Protein AF-0000000077126430 (afdb_homodimer)

Secondary structure (DSSP, 8-state):
--TTT--SEE---S--HHHHHHHHHHHHHHHTTPPP-S-SSEE-HHHHHHHHHHHH-S--HHHHHHHHHHHHHHHHHHHT-/--TTT--SEE---S--HHHHHHHHHHHHHHHTTPPP-S-SSEE-HHHHHHHHHHHH-S--HHHHHHHHHHHHHHHHHHHT-

pLDDT: mean 92.13, std 10.5, range [40.06, 98.81]

Structure (mmCIF, N/CA/C/O backbone):
data_AF-0000000077126430-model_v1
#
loop_
_entity.id
_entity.type
_entity.pdbx_description
1 polymer 'Uncharacterized protein'
#
loop_
_atom_site.group_PDB
_atom_site.id
_atom_site.type_symbol
_atom_site.label_atom_id
_atom_site.label_alt_id
_atom_site.label_comp_id
_atom_site.label_asym_id
_atom_site.label_entity_id
_atom_site.label_seq_id
_atom_site.pdbx_PDB_ins_code
_atom_site.Cartn_x
_atom_site.Cartn_y
_atom_site.Cartn_z
_atom_site.occupancy
_atom_site.B_iso_or_equiv
_atom_site.auth_seq_id
_atom_site.auth_comp_id
_atom_site.auth_asym_id
_atom_site.auth_atom_id
_atom_site.pdbx_PDB_model_num
ATOM 1 N N . MET A 1 1 ? -15.852 4.508 6.605 1 65.88 1 MET A N 1
ATOM 2 C CA . MET A 1 1 ? -14.43 4.211 6.762 1 65.88 1 MET A CA 1
ATOM 3 C C . MET A 1 1 ? -14.195 2.709 6.871 1 65.88 1 MET A C 1
ATOM 5 O O . MET A 1 1 ? -15 1.994 7.477 1 65.88 1 MET A O 1
ATOM 9 N N . ILE A 1 2 ? -13.375 2.135 5.977 1 68.62 2 ILE A N 1
ATOM 10 C CA . ILE A 1 2 ? -13.008 0.725 6.07 1 68.62 2 ILE A CA 1
ATOM 11 C C . ILE A 1 2 ? -11.93 0.541 7.141 1 68.62 2 ILE A C 1
ATOM 13 O O . ILE A 1 2 ? -10.82 1.062 7.008 1 68.62 2 ILE A O 1
ATOM 17 N N . GLU A 1 3 ? -12.367 -0.236 8.086 1 75.38 3 GLU A N 1
ATOM 18 C CA . GLU A 1 3 ? -11.484 -0.398 9.234 1 75.38 3 GLU A CA 1
ATOM 19 C C . GLU A 1 3 ? -10.148 -1.017 8.82 1 75.38 3 GLU A C 1
ATOM 21 O O . GLU A 1 3 ? -10.078 -1.752 7.832 1 75.38 3 GLU A O 1
ATOM 26 N N . ASP A 1 4 ? -8.969 -0.622 9.336 1 80.25 4 ASP A N 1
ATOM 27 C CA . ASP A 1 4 ? -7.602 -1.104 9.188 1 80.25 4 ASP A CA 1
ATOM 28 C C . ASP A 1 4 ? -6.949 -0.53 7.934 1 80.25 4 ASP A C 1
ATOM 30 O O . ASP A 1 4 ? -5.723 -0.526 7.812 1 80.25 4 ASP A O 1
ATOM 34 N N . LEU A 1 5 ? -7.812 -0.202 6.957 1 85.19 5 LEU A N 1
ATOM 35 C CA . LEU A 1 5 ? -7.297 0.347 5.707 1 85.19 5 LEU A CA 1
ATOM 36 C C . LEU A 1 5 ? -7.285 1.871 5.746 1 85.19 5 LEU A C 1
ATOM 38 O O . LEU A 1 5 ? -6.309 2.5 5.34 1 85.19 5 LEU A O 1
ATOM 42 N N . GLU A 1 6 ? -8.352 2.393 6.281 1 88.19 6 GLU A N 1
ATOM 43 C CA . GLU A 1 6 ? -8.484 3.846 6.32 1 88.19 6 GLU A CA 1
ATOM 44 C C . GLU A 1 6 ? -8.109 4.395 7.695 1 88.19 6 GLU A C 1
ATOM 46 O O . GLU A 1 6 ? -7.973 3.637 8.656 1 88.19 6 GLU A O 1
ATOM 51 N N . TYR A 1 7 ? -7.867 5.688 7.656 1 90.5 7 TYR A N 1
ATOM 52 C CA . TYR A 1 7 ? -7.547 6.43 8.875 1 90.5 7 TYR A CA 1
ATOM 53 C C . TYR A 1 7 ? -8.219 7.797 8.867 1 90.5 7 TYR A C 1
ATOM 55 O O . TYR A 1 7 ? -8.609 8.305 7.809 1 90.5 7 TYR A O 1
ATOM 63 N N . GLU A 1 8 ? -8.352 8.367 10.023 1 90.06 8 GLU A N 1
ATOM 64 C CA . GLU A 1 8 ? -9.008 9.664 10.141 1 90.06 8 GLU A CA 1
ATOM 65 C C . GLU A 1 8 ? -8.008 10.805 10 1 90.06 8 GLU A C 1
ATOM 67 O O . GLU A 1 8 ? -8.312 11.828 9.391 1 90.06 8 GLU A O 1
ATOM 72 N N . THR A 1 9 ? -6.832 10.602 10.656 1 91.44 9 THR A N 1
ATOM 73 C CA . THR A 1 9 ? -5.816 11.656 10.656 1 91.44 9 THR A CA 1
ATOM 74 C C . THR A 1 9 ? -4.457 11.094 10.258 1 91.44 9 THR A C 1
ATOM 76 O O . THR A 1 9 ? -4.07 10.008 10.711 1 91.44 9 THR A O 1
ATOM 79 N N . ASP A 1 10 ? -3.793 11.773 9.367 1 93.94 10 ASP A N 1
ATOM 80 C CA . ASP A 1 10 ? -2.41 11.453 9.016 1 93.94 10 ASP A CA 1
ATOM 81 C C . ASP A 1 10 ? -1.435 12.172 9.945 1 93.94 10 ASP A C 1
ATOM 83 O O . ASP A 1 10 ? -1.3 13.398 9.891 1 93.94 10 ASP A O 1
ATOM 87 N N . ARG A 1 11 ? -0.733 11.445 10.742 1 93.44 11 ARG A N 1
ATOM 88 C CA . ARG A 1 11 ? 0.183 12.023 11.727 1 93.44 11 ARG A CA 1
ATOM 89 C C . ARG A 1 11 ? 1.635 11.781 11.32 1 93.44 11 ARG A C 1
ATOM 91 O O . ARG A 1 11 ? 2.543 11.914 12.148 1 93.44 11 ARG A O 1
ATOM 98 N N . ARG A 1 12 ? 1.817 11.289 10.141 1 96.12 12 ARG A N 1
ATOM 99 C CA . ARG A 1 12 ? 3.191 11.094 9.688 1 96.12 12 ARG A CA 1
ATOM 100 C C . ARG A 1 12 ? 3.953 12.414 9.656 1 96.12 12 ARG A C 1
ATOM 102 O O . ARG A 1 12 ? 3.445 13.422 9.164 1 96.12 12 ARG A O 1
ATOM 109 N N . GLN A 1 13 ? 5.066 12.367 10.219 1 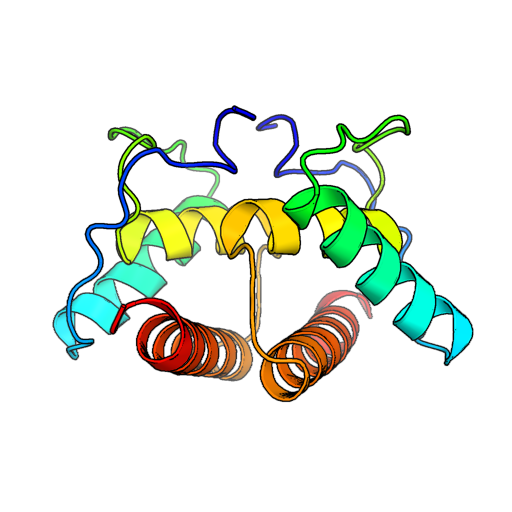95.62 13 GLN A N 1
ATOM 110 C CA . GLN A 1 13 ? 6.016 13.469 10.156 1 95.62 13 GLN A CA 1
ATOM 111 C C . GLN A 1 13 ? 7.105 13.203 9.117 1 95.62 13 GLN A C 1
ATOM 113 O O . GLN A 1 13 ? 7.133 12.133 8.508 1 95.62 13 GLN A O 1
ATOM 118 N N . ASP A 1 14 ? 7.969 14.211 8.969 1 96.81 14 ASP A N 1
ATOM 119 C CA . ASP A 1 14 ? 9.094 14 8.062 1 96.81 14 ASP A CA 1
ATOM 120 C C . ASP A 1 14 ? 9.867 12.734 8.438 1 96.81 14 ASP A C 1
ATOM 122 O O . ASP A 1 14 ? 10.07 12.453 9.617 1 96.81 14 ASP A O 1
ATOM 126 N N . ILE A 1 15 ? 10.305 12.047 7.418 1 97.81 15 ILE A N 1
ATOM 127 C CA . ILE A 1 15 ? 10.977 10.773 7.625 1 97.81 15 ILE A CA 1
ATOM 128 C C . ILE A 1 15 ? 12.336 11 8.281 1 97.81 15 ILE A C 1
ATOM 130 O O . ILE A 1 15 ? 13.039 11.953 7.941 1 97.81 15 ILE A O 1
ATOM 134 N N . THR A 1 16 ? 12.594 10.258 9.195 1 98.06 16 THR A N 1
ATOM 135 C CA . THR A 1 16 ? 13.898 10.133 9.844 1 98.06 16 THR A CA 1
ATOM 136 C C . THR A 1 16 ? 14.352 8.68 9.867 1 98.06 16 THR A C 1
ATOM 138 O O . THR A 1 16 ? 13.586 7.777 9.523 1 98.06 16 THR A O 1
ATOM 141 N N . ASP A 1 17 ? 15.617 8.477 10.227 1 97.69 17 ASP A N 1
ATOM 142 C CA . ASP A 1 17 ? 16.078 7.098 10.344 1 97.69 17 ASP A CA 1
ATOM 143 C C . ASP A 1 17 ? 15.219 6.309 11.328 1 97.69 17 ASP A C 1
ATOM 145 O O . ASP A 1 17 ? 14.953 5.125 11.109 1 97.69 17 ASP A O 1
ATOM 149 N N . GLY A 1 18 ? 14.875 7.008 12.406 1 98.06 18 GLY A N 1
ATOM 150 C CA . GLY A 1 18 ? 14.016 6.359 13.383 1 98.06 18 GLY A CA 1
ATOM 151 C C . GLY A 1 18 ? 12.656 5.98 12.828 1 98.06 18 GLY A C 1
ATOM 152 O O . GLY A 1 18 ? 12.148 4.895 13.109 1 98.06 18 GLY A O 1
ATOM 153 N N . ARG A 1 19 ? 12.125 6.816 12.078 1 97.88 19 ARG A N 1
ATOM 154 C CA . ARG A 1 19 ? 10.797 6.562 11.531 1 97.88 19 ARG A CA 1
ATOM 155 C C . ARG A 1 19 ? 10.859 5.531 10.406 1 97.88 19 ARG A C 1
ATOM 157 O O . ARG A 1 19 ? 9.922 4.742 10.234 1 97.88 19 ARG A O 1
ATOM 164 N N . ARG A 1 20 ? 11.969 5.492 9.656 1 98.44 20 ARG A N 1
ATOM 165 C CA . ARG A 1 20 ? 12.203 4.402 8.711 1 98.44 20 ARG A CA 1
ATOM 166 C C . ARG A 1 20 ? 12.203 3.055 9.43 1 98.44 20 ARG A C 1
ATOM 168 O O . ARG A 1 20 ? 11.602 2.092 8.945 1 98.44 20 ARG A O 1
ATOM 175 N N . ARG A 1 21 ? 12.922 3.078 10.531 1 98.25 21 ARG A N 1
ATOM 176 C CA . ARG A 1 21 ? 12.961 1.854 11.328 1 98.25 21 ARG A CA 1
ATOM 177 C C . ARG A 1 21 ? 11.578 1.483 11.836 1 98.25 21 ARG A C 1
ATOM 179 O O . ARG A 1 21 ? 11.227 0.304 11.891 1 98.25 21 ARG A O 1
ATOM 186 N N . ASN A 1 22 ? 10.797 2.461 12.258 1 97.94 22 ASN A N 1
ATOM 187 C CA . ASN A 1 22 ? 9.445 2.225 12.742 1 97.94 22 ASN A CA 1
ATOM 188 C C . ASN A 1 22 ? 8.562 1.61 11.656 1 97.94 22 ASN A C 1
ATOM 190 O O . ASN A 1 22 ? 7.777 0.699 11.93 1 97.94 22 ASN A O 1
ATOM 194 N N . PHE A 1 23 ? 8.688 2.111 10.477 1 98.44 23 PHE A N 1
ATOM 195 C CA . PHE A 1 23 ? 7.969 1.548 9.344 1 98.44 23 PHE A CA 1
ATOM 196 C C . PHE A 1 23 ? 8.336 0.082 9.141 1 98.44 23 PHE A C 1
ATOM 198 O O . PHE A 1 23 ? 7.44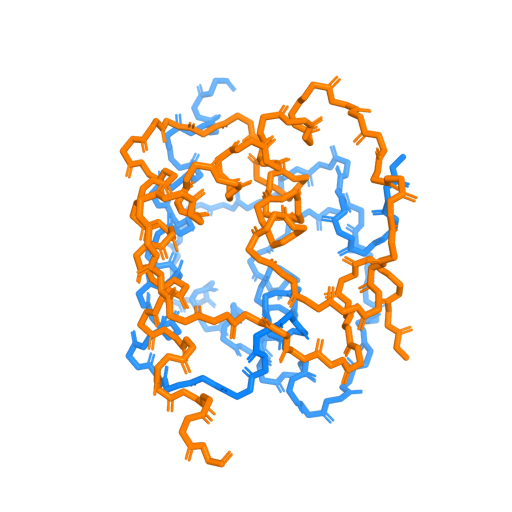9 -0.771 9.016 1 98.44 23 PHE A O 1
ATOM 205 N N . LYS A 1 24 ? 9.594 -0.177 9.148 1 98.38 24 LYS A N 1
ATOM 206 C CA . LYS A 1 24 ? 10.078 -1.537 8.93 1 98.38 24 LYS A CA 1
ATOM 207 C C . LYS A 1 24 ? 9.617 -2.471 10.047 1 98.38 24 LYS A C 1
ATOM 209 O O . LYS A 1 24 ? 9.297 -3.633 9.797 1 98.38 24 LYS A O 1
ATOM 214 N N . GLN A 1 25 ? 9.648 -1.956 11.242 1 97.88 25 GLN A N 1
ATOM 215 C CA . GLN A 1 25 ? 9.18 -2.74 12.375 1 97.88 25 GLN A CA 1
ATOM 216 C C . GLN A 1 25 ? 7.695 -3.078 12.234 1 97.88 25 GLN A C 1
ATOM 218 O O . GLN A 1 25 ? 7.277 -4.199 12.531 1 97.88 25 GLN A O 1
ATOM 223 N N . GLY A 1 26 ? 6.918 -2.125 11.891 1 97 26 GLY A N 1
ATOM 224 C CA . GLY A 1 26 ? 5.516 -2.396 11.617 1 97 26 GLY A CA 1
ATOM 225 C C . GLY A 1 26 ? 5.305 -3.494 10.594 1 97 26 GLY A C 1
ATOM 226 O O . GLY A 1 26 ? 4.488 -4.395 10.797 1 97 26 GLY A O 1
ATOM 227 N N . TRP A 1 27 ? 6.078 -3.416 9.5 1 98 27 TRP A N 1
ATOM 228 C CA . TRP A 1 27 ? 6.008 -4.438 8.461 1 98 27 TRP A CA 1
ATOM 229 C C . TRP A 1 27 ? 6.348 -5.812 9.023 1 98 27 TRP A C 1
ATOM 231 O O . TRP A 1 27 ? 5.633 -6.789 8.773 1 98 27 TRP A O 1
ATOM 241 N N . THR A 1 28 ? 7.438 -5.91 9.758 1 97.81 28 THR A N 1
ATOM 242 C CA . THR A 1 28 ? 7.887 -7.168 10.344 1 97.81 28 THR A CA 1
ATOM 243 C C . THR A 1 28 ? 6.809 -7.766 11.242 1 97.81 28 THR A C 1
ATOM 245 O O . THR A 1 28 ? 6.523 -8.961 11.172 1 97.81 28 THR A O 1
ATOM 248 N N . ARG A 1 29 ? 6.176 -6.973 12.039 1 96.38 29 ARG A N 1
ATOM 249 C CA . ARG A 1 29 ? 5.113 -7.434 12.93 1 96.38 29 ARG A CA 1
ATOM 250 C C . ARG A 1 29 ? 3.943 -8 12.133 1 96.38 29 ARG A C 1
ATOM 252 O O . ARG A 1 29 ? 3.354 -9.008 12.516 1 96.38 29 ARG A O 1
ATOM 259 N N . ALA A 1 30 ? 3.605 -7.293 11.086 1 95.44 30 ALA A N 1
ATOM 260 C CA . ALA A 1 30 ? 2.523 -7.762 10.227 1 95.44 30 ALA A CA 1
ATOM 261 C C . ALA A 1 30 ? 2.832 -9.148 9.656 1 95.44 30 ALA A C 1
ATOM 263 O O . ALA A 1 30 ? 1.984 -10.039 9.695 1 95.44 30 ALA A O 1
ATOM 264 N N . VAL A 1 31 ? 4.047 -9.352 9.125 1 95.81 31 VAL A N 1
ATOM 265 C CA . VAL A 1 31 ? 4.457 -10.594 8.492 1 95.81 31 VAL A CA 1
ATOM 266 C C . VAL A 1 31 ? 4.5 -11.719 9.523 1 95.81 31 VAL A C 1
ATOM 268 O O . VAL A 1 31 ? 4.191 -12.867 9.219 1 95.81 31 VAL A O 1
ATOM 271 N N . GLU A 1 32 ? 4.809 -11.344 10.734 1 96.31 32 GLU A N 1
ATOM 272 C CA . GLU A 1 32 ? 4.867 -12.32 11.82 1 96.31 32 GLU A CA 1
ATOM 273 C C . GLU A 1 32 ? 3.473 -12.656 12.336 1 96.31 32 GLU A C 1
ATOM 275 O O . GLU A 1 32 ? 3.324 -13.477 13.242 1 96.31 32 GLU A O 1
ATOM 280 N N . GLY A 1 33 ? 2.49 -11.961 11.805 1 92.56 33 GLY A N 1
ATOM 281 C CA . GLY A 1 33 ? 1.117 -12.297 12.141 1 92.56 33 GLY A CA 1
ATOM 282 C C . GLY A 1 33 ? 0.599 -11.547 13.352 1 92.56 33 GLY A C 1
ATOM 283 O O . GLY A 1 33 ? -0.467 -11.875 13.883 1 92.56 33 GLY A O 1
ATOM 284 N N . GLN A 1 34 ? 1.266 -10.523 13.75 1 91.75 34 GLN A N 1
ATOM 285 C CA . GLN A 1 34 ? 0.849 -9.773 14.93 1 91.75 34 GLN A CA 1
ATOM 286 C C . GLN A 1 34 ? -0.275 -8.797 14.594 1 91.75 34 GLN A C 1
ATOM 288 O O . GLN A 1 34 ? -0.241 -8.141 13.547 1 91.75 34 GLN A O 1
ATOM 293 N N . GLU A 1 35 ? -1.207 -8.773 15.469 1 88.44 35 GLU A N 1
ATOM 294 C CA . GLU A 1 35 ? -2.246 -7.758 15.359 1 88.44 35 GLU A CA 1
ATOM 295 C C . GLU A 1 35 ? -1.732 -6.391 15.797 1 88.44 35 GLU A C 1
ATOM 297 O O . GLU A 1 35 ? -0.809 -6.301 16.609 1 88.44 35 GLU A O 1
ATOM 302 N N . TYR A 1 36 ? -2.316 -5.445 15.211 1 85.62 36 TYR A N 1
ATOM 303 C CA . TYR A 1 36 ? -1.897 -4.117 15.648 1 85.62 36 TYR A CA 1
ATOM 304 C C . TYR A 1 36 ? -2.619 -3.713 16.922 1 85.62 36 TYR A C 1
ATOM 306 O O . TYR A 1 36 ? -3.852 -3.752 17 1 85.62 36 TYR A O 1
ATOM 314 N N . GLN A 1 37 ? -1.929 -3.336 17.812 1 76.25 37 GLN A N 1
ATOM 315 C CA . GLN A 1 37 ? -2.475 -3.107 19.141 1 76.25 37 GLN A CA 1
ATOM 316 C C . GLN A 1 37 ? -2.922 -1.659 19.312 1 76.25 37 GLN A C 1
ATOM 318 O O . GLN A 1 37 ? -3.826 -1.372 20.109 1 76.25 37 GLN A O 1
ATOM 323 N N . ASP A 1 38 ? -2.33 -0.801 18.625 1 73.94 38 ASP A N 1
ATOM 324 C CA . ASP A 1 38 ? -2.613 0.616 18.844 1 73.94 38 ASP A CA 1
ATOM 325 C C . ASP A 1 38 ? -3.752 1.085 17.938 1 73.94 38 ASP A C 1
ATOM 327 O O . ASP A 1 38 ? -4.445 0.267 17.328 1 73.94 38 ASP A O 1
ATOM 331 N N . VAL A 1 39 ? -4 2.297 17.969 1 71.81 39 VAL A N 1
ATOM 332 C CA . VAL A 1 39 ? -5.098 2.949 17.266 1 71.81 39 VAL A CA 1
ATOM 333 C C . VAL A 1 39 ? -4.766 3.061 15.773 1 71.81 39 VAL A C 1
ATOM 335 O O . VAL A 1 39 ? -3.699 3.561 15.406 1 71.81 39 VAL A O 1
ATOM 338 N N . LEU A 1 40 ? -5.582 2.588 14.977 1 86.06 40 LEU A N 1
ATOM 339 C CA . LEU A 1 40 ? -5.387 2.617 13.531 1 86.06 40 LEU A CA 1
ATOM 340 C C . LEU A 1 40 ? -6.098 3.814 12.914 1 86.06 40 LEU A C 1
ATOM 342 O O . LEU A 1 40 ? -5.953 4.074 11.711 1 86.06 40 LEU A O 1
ATOM 346 N N . GLU A 1 41 ? -6.66 4.648 13.797 1 88.12 41 GLU A N 1
ATOM 347 C CA . GLU A 1 41 ? -7.375 5.824 13.305 1 88.12 41 GLU A CA 1
ATOM 348 C C . GLU A 1 41 ? -6.406 6.926 12.891 1 88.12 41 GLU A C 1
ATOM 350 O O . GLU A 1 41 ? -6.781 7.848 12.164 1 88.12 41 GLU A O 1
ATOM 355 N N . GLU A 1 42 ? -5.195 6.832 13.422 1 90.5 42 GLU A N 1
ATOM 356 C CA . GLU A 1 42 ? -4.133 7.754 13.023 1 90.5 42 GLU A CA 1
ATOM 357 C C . GLU A 1 42 ? -3.074 7.039 12.188 1 90.5 42 GLU A C 1
ATOM 359 O O . GLU A 1 42 ? -2.574 5.984 12.57 1 90.5 42 GLU A O 1
ATOM 364 N N . LEU A 1 43 ? -2.766 7.668 11.117 1 94.81 43 LEU A N 1
ATOM 365 C CA . LEU A 1 43 ? -1.734 7.09 10.266 1 94.81 43 LEU A CA 1
ATOM 366 C C . LEU A 1 43 ? -0.344 7.492 10.742 1 94.81 43 LEU A C 1
ATOM 368 O O . LEU A 1 43 ? -0.043 8.68 10.859 1 94.81 43 LEU A O 1
ATOM 372 N N . THR A 1 44 ? 0.418 6.562 11.133 1 95.31 44 THR A N 1
ATOM 373 C CA . THR A 1 44 ? 1.826 6.734 11.469 1 95.31 44 THR A CA 1
ATOM 374 C C . THR A 1 44 ? 2.709 5.891 10.555 1 95.31 44 THR A C 1
ATOM 376 O O . THR A 1 44 ? 2.213 5.027 9.828 1 95.31 44 THR A O 1
ATOM 379 N N . TRP A 1 45 ? 3.951 6.152 10.578 1 97.25 45 TRP A N 1
ATOM 380 C CA . TRP A 1 45 ? 4.859 5.332 9.773 1 97.25 45 TRP A CA 1
ATOM 381 C C . TRP A 1 45 ? 4.789 3.869 10.203 1 97.25 45 TRP A C 1
ATOM 383 O O . TRP A 1 45 ? 4.84 2.969 9.359 1 97.25 45 TRP A O 1
ATOM 393 N N . ASN A 1 46 ? 4.676 3.656 11.523 1 96.88 46 ASN A N 1
ATOM 394 C CA . ASN A 1 46 ? 4.645 2.287 12.031 1 96.88 46 ASN A CA 1
ATOM 395 C C . ASN A 1 46 ? 3.408 1.538 11.539 1 96.88 46 ASN A C 1
ATOM 397 O O . ASN A 1 46 ? 3.516 0.413 11.047 1 96.88 46 ASN A O 1
ATOM 401 N N . ASN A 1 47 ? 2.26 2.121 11.648 1 95.38 47 ASN A N 1
ATOM 402 C CA . ASN A 1 47 ? 1.08 1.353 11.266 1 95.38 47 ASN A CA 1
ATOM 403 C C . ASN A 1 47 ? 0.913 1.302 9.75 1 95.38 47 ASN A C 1
ATOM 405 O O . ASN A 1 47 ? 0.23 0.42 9.227 1 95.38 47 ASN A O 1
ATOM 409 N N . LEU A 1 48 ? 1.544 2.354 9.055 1 96.75 48 LEU A N 1
ATOM 410 C CA . LEU A 1 48 ? 1.606 2.225 7.602 1 96.75 48 LEU A CA 1
ATOM 411 C C . LEU A 1 48 ? 2.414 0.995 7.199 1 96.75 48 LEU A C 1
ATOM 413 O O . LEU A 1 48 ? 1.985 0.219 6.34 1 96.75 48 LEU A O 1
ATOM 417 N N . GLY A 1 49 ? 3.596 0.847 7.859 1 97.62 49 GLY A N 1
ATOM 418 C CA . GLY A 1 49 ? 4.371 -0.361 7.621 1 97.62 49 GLY A CA 1
ATOM 419 C C . GLY A 1 49 ? 3.596 -1.633 7.91 1 97.62 49 GLY A C 1
ATOM 420 O O . GLY A 1 49 ? 3.67 -2.598 7.148 1 97.62 49 GLY A O 1
ATOM 421 N N . TRP A 1 50 ? 2.885 -1.638 8.93 1 96.56 50 TRP A N 1
ATOM 422 C CA . TRP A 1 50 ? 2.088 -2.799 9.305 1 96.56 50 TRP A CA 1
ATOM 423 C C . TRP A 1 50 ? 1.021 -3.096 8.258 1 96.56 50 TRP A C 1
ATOM 425 O O . TRP A 1 50 ? 0.853 -4.242 7.844 1 96.56 50 TRP A O 1
ATOM 435 N N . ARG A 1 51 ? 0.308 -2.051 7.824 1 95.62 51 ARG A N 1
ATOM 436 C CA . ARG A 1 51 ? -0.742 -2.209 6.82 1 95.62 51 ARG A CA 1
ATOM 437 C C . ARG A 1 51 ? -0.184 -2.803 5.531 1 95.62 51 ARG A C 1
ATOM 439 O O . ARG A 1 51 ? -0.756 -3.744 4.977 1 95.62 51 ARG A O 1
ATOM 446 N N . LEU A 1 52 ? 0.905 -2.23 5.066 1 97.31 52 LEU A N 1
ATOM 447 C CA . LEU A 1 52 ? 1.497 -2.715 3.822 1 97.31 52 LEU A CA 1
ATOM 448 C C . LEU A 1 52 ? 2.09 -4.109 4.012 1 97.31 52 LEU A C 1
ATOM 450 O O . LEU A 1 52 ? 2.027 -4.941 3.104 1 97.31 52 LEU A O 1
ATOM 454 N N . GLY A 1 53 ? 2.625 -4.395 5.188 1 96.69 53 GLY A N 1
ATOM 455 C CA . GLY A 1 53 ? 3.104 -5.73 5.496 1 96.69 53 GLY A CA 1
ATOM 456 C C . GLY A 1 53 ? 2.002 -6.773 5.504 1 96.69 53 GLY A C 1
ATOM 457 O O . GLY A 1 53 ? 2.213 -7.91 5.078 1 96.69 53 GLY A O 1
ATOM 458 N N . LYS A 1 54 ? 0.854 -6.375 6.012 1 94.12 54 LYS A N 1
ATOM 459 C CA . LYS A 1 54 ? -0.296 -7.277 5.996 1 94.12 54 LYS A CA 1
ATOM 460 C C . LYS A 1 54 ? -0.742 -7.574 4.566 1 94.12 54 LYS A C 1
ATOM 462 O O . LYS A 1 54 ? -1.154 -8.695 4.262 1 94.12 54 LYS A O 1
ATOM 467 N N . MET A 1 55 ? -0.617 -6.594 3.703 1 94.25 55 MET A N 1
ATOM 468 C CA . MET A 1 55 ? -1.095 -6.707 2.328 1 94.25 55 MET A CA 1
ATOM 469 C C . MET A 1 55 ? -0.104 -7.488 1.471 1 94.25 55 MET A C 1
ATOM 471 O O . MET A 1 55 ? -0.503 -8.336 0.673 1 94.25 55 MET A O 1
ATOM 475 N N . PHE A 1 56 ? 1.186 -7.277 1.672 1 96.31 56 PHE A N 1
ATOM 476 C CA . PHE A 1 56 ? 2.158 -7.777 0.708 1 96.31 56 PHE A CA 1
ATOM 477 C C . PHE A 1 56 ? 2.982 -8.906 1.31 1 96.31 56 PHE A C 1
ATOM 479 O O . PHE A 1 56 ? 3.635 -9.664 0.584 1 96.31 56 PHE A O 1
ATOM 486 N N . GLY A 1 57 ? 2.947 -8.961 2.691 1 95.19 57 GLY A N 1
ATOM 487 C CA . GLY A 1 57 ? 3.648 -10.062 3.336 1 95.19 57 GLY A CA 1
ATOM 488 C C . GLY A 1 57 ? 5.156 -9.961 3.205 1 95.19 57 GLY A C 1
ATOM 489 O O . GLY A 1 57 ? 5.715 -8.867 3.195 1 95.19 57 GLY A O 1
ATOM 490 N N . GLU A 1 58 ? 5.777 -11.141 3.197 1 95.62 58 GLU A N 1
ATOM 491 C CA . GLU A 1 58 ? 7.227 -11.156 3.023 1 95.62 58 GLU A CA 1
ATOM 492 C C . GLU A 1 58 ? 7.633 -10.531 1.691 1 95.62 58 GLU A C 1
ATOM 494 O O . GLU A 1 58 ? 7.105 -10.906 0.641 1 95.62 58 GLU A O 1
ATOM 499 N N . THR A 1 59 ? 8.438 -9.617 1.766 1 97.38 59 THR A N 1
ATOM 500 C CA . THR A 1 59 ? 8.938 -8.836 0.636 1 97.38 59 THR A CA 1
ATOM 501 C C . THR A 1 59 ? 10.43 -8.555 0.791 1 97.38 59 THR A C 1
ATOM 503 O O . THR A 1 59 ? 10.898 -8.266 1.892 1 97.38 59 THR A O 1
ATOM 506 N N . PRO A 1 60 ? 11.188 -8.703 -0.284 1 97.25 60 PRO A N 1
ATOM 507 C CA . PRO A 1 60 ? 12.625 -8.422 -0.199 1 97.25 60 PRO A CA 1
ATOM 508 C C . PRO A 1 60 ? 12.914 -7.031 0.37 1 97.25 60 PRO A C 1
ATOM 510 O O . PRO A 1 60 ? 12.164 -6.086 0.112 1 97.25 60 PRO A O 1
ATOM 513 N N . ASP A 1 61 ? 14.016 -6.898 1.063 1 96.12 61 ASP A N 1
ATOM 514 C CA . ASP A 1 61 ? 14.383 -5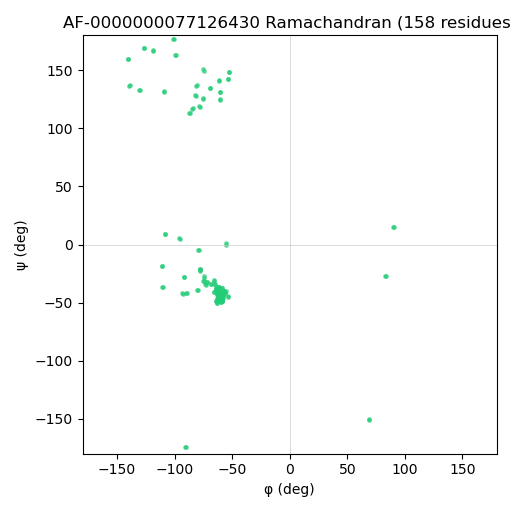.684 1.778 1 96.12 61 ASP A CA 1
ATOM 515 C C . ASP A 1 61 ? 14.453 -4.488 0.831 1 96.12 61 ASP A C 1
ATOM 517 O O . ASP A 1 61 ? 14.008 -3.389 1.178 1 96.12 61 ASP A O 1
ATOM 521 N N . ASP A 1 62 ? 15.055 -4.703 -0.296 1 97.44 62 ASP A N 1
ATOM 522 C CA . ASP A 1 62 ? 15.203 -3.594 -1.233 1 97.44 62 ASP A CA 1
ATOM 523 C C . ASP A 1 62 ? 13.844 -3.061 -1.677 1 97.44 62 ASP A C 1
ATOM 525 O O . ASP A 1 62 ? 13.656 -1.85 -1.806 1 97.44 62 ASP A O 1
ATOM 529 N N . LEU A 1 63 ? 12.906 -3.963 -1.848 1 98.25 63 LEU A N 1
ATOM 530 C CA . LEU A 1 63 ? 11.57 -3.539 -2.25 1 98.25 63 LEU A CA 1
ATOM 531 C C . LEU A 1 63 ? 10.844 -2.861 -1.095 1 98.25 63 LEU A C 1
ATOM 533 O O . LEU A 1 63 ? 10.055 -1.939 -1.309 1 98.25 63 LEU A O 1
ATOM 537 N N . ARG A 1 64 ? 11.078 -3.312 0.125 1 98.38 64 ARG A N 1
ATOM 538 C CA . ARG A 1 64 ? 10.5 -2.637 1.283 1 98.38 64 ARG A CA 1
ATOM 539 C C . ARG A 1 64 ? 11.047 -1.217 1.415 1 98.38 64 ARG A C 1
ATOM 541 O O . ARG A 1 64 ? 10.297 -0.288 1.73 1 98.38 64 ARG A O 1
ATOM 548 N N . GLU A 1 65 ? 12.32 -1.062 1.131 1 98.31 65 GLU A N 1
ATOM 549 C CA . GLU A 1 65 ? 12.914 0.271 1.161 1 98.31 65 GLU A CA 1
ATOM 550 C C . GLU A 1 65 ? 12.328 1.159 0.065 1 98.31 65 GLU A C 1
ATOM 552 O O . GLU A 1 65 ? 12.062 2.34 0.292 1 98.31 65 GLU A O 1
ATOM 557 N N . GLU A 1 66 ? 12.148 0.584 -1.084 1 98.62 66 GLU A N 1
ATOM 558 C CA . GLU A 1 66 ? 11.625 1.34 -2.219 1 98.62 66 GLU A CA 1
ATOM 559 C C . GLU A 1 66 ? 10.219 1.847 -1.938 1 98.62 66 GLU A C 1
ATOM 561 O O . GLU A 1 66 ? 9.898 3.002 -2.23 1 98.62 66 GLU A O 1
ATOM 566 N N . ILE A 1 67 ? 9.375 0.999 -1.371 1 98.81 67 ILE A N 1
ATOM 567 C CA . ILE A 1 67 ? 8.008 1.457 -1.137 1 98.81 67 ILE A CA 1
ATOM 568 C C . ILE A 1 67 ? 7.992 2.475 0.002 1 98.81 67 ILE A C 1
ATOM 570 O O . ILE A 1 67 ? 7.18 3.4 0.006 1 98.81 67 ILE A O 1
ATOM 574 N N . LEU A 1 68 ? 8.859 2.33 0.949 1 98.75 68 LEU A N 1
ATOM 575 C CA . LEU A 1 68 ? 8.969 3.361 1.975 1 98.75 68 LEU A CA 1
ATOM 576 C C . LEU A 1 68 ? 9.328 4.707 1.354 1 98.75 68 LEU A C 1
ATOM 578 O O . LEU A 1 68 ? 8.727 5.73 1.682 1 98.75 68 LEU A O 1
ATOM 582 N N . ASP A 1 69 ? 10.328 4.734 0.514 1 98.62 69 ASP A N 1
ATOM 583 C CA . ASP A 1 69 ? 10.711 5.965 -0.172 1 98.62 69 ASP A CA 1
ATOM 584 C C . ASP A 1 69 ? 9.539 6.523 -0.977 1 98.62 69 ASP A C 1
ATOM 586 O O . ASP A 1 69 ? 9.328 7.738 -1.016 1 98.62 69 ASP A O 1
ATOM 590 N N . TRP A 1 70 ? 8.805 5.672 -1.613 1 98.62 70 TRP A N 1
ATOM 591 C CA . TRP A 1 70 ? 7.613 6.094 -2.338 1 98.62 70 TRP A CA 1
ATOM 592 C C . TRP A 1 70 ? 6.605 6.75 -1.396 1 98.62 70 TRP A C 1
ATOM 594 O O . TRP A 1 70 ? 6.023 7.785 -1.724 1 98.62 70 TRP A O 1
ATOM 604 N N . CYS A 1 71 ? 6.355 6.117 -0.231 1 98.38 71 CYS A N 1
ATOM 605 C CA . CYS A 1 71 ? 5.422 6.66 0.75 1 98.38 71 CYS A CA 1
ATOM 606 C C . CYS A 1 71 ? 5.852 8.055 1.198 1 98.38 71 CYS A C 1
ATOM 608 O O . CYS A 1 71 ? 5.008 8.922 1.428 1 98.38 71 CYS A O 1
ATOM 610 N N . VAL A 1 72 ? 7.156 8.195 1.311 1 98.19 72 VAL A N 1
ATOM 611 C CA . VAL A 1 72 ? 7.695 9.508 1.674 1 98.19 72 VAL A CA 1
ATOM 612 C C . VAL A 1 72 ? 7.363 10.523 0.583 1 98.19 72 VAL A C 1
ATOM 614 O O . VAL A 1 72 ? 6.863 11.609 0.872 1 98.19 72 VAL A O 1
ATOM 617 N N . GLU A 1 73 ? 7.645 10.188 -0.635 1 97.88 73 GLU A N 1
ATOM 618 C CA . GLU A 1 73 ? 7.355 11.078 -1.757 1 97.88 73 GLU A CA 1
ATOM 619 C C . GLU A 1 73 ? 5.863 11.375 -1.858 1 97.88 73 GLU A C 1
ATOM 621 O O . GLU A 1 73 ? 5.465 12.516 -2.111 1 97.88 73 GLU A O 1
ATOM 626 N N . GLN A 1 74 ? 5.051 10.359 -1.677 1 97.81 74 GLN A N 1
ATOM 627 C CA . GLN A 1 74 ? 3.598 10.5 -1.725 1 97.81 74 GLN A CA 1
ATOM 628 C C . GLN A 1 74 ? 3.104 11.469 -0.654 1 97.81 74 GLN A C 1
ATOM 630 O O . GLN A 1 74 ? 2.273 12.336 -0.931 1 97.81 74 GLN A O 1
ATOM 635 N N . ARG A 1 75 ? 3.59 11.281 0.559 1 96.5 75 ARG A N 1
ATOM 636 C CA . ARG A 1 75 ? 3.219 12.188 1.64 1 96.5 75 ARG A CA 1
ATOM 637 C C . ARG A 1 75 ? 3.611 13.625 1.309 1 96.5 75 ARG A C 1
ATOM 639 O O . ARG A 1 75 ? 2.83 14.555 1.526 1 96.5 75 ARG A O 1
ATOM 646 N N . ASN A 1 76 ? 4.836 13.789 0.848 1 96.12 76 ASN A N 1
ATOM 647 C CA . ASN A 1 76 ? 5.324 15.117 0.516 1 96.12 76 ASN A CA 1
ATOM 648 C C . ASN A 1 76 ? 4.496 15.766 -0.592 1 96.12 76 ASN A C 1
ATOM 650 O O . ASN A 1 76 ? 4.297 16.984 -0.598 1 96.12 76 ASN A O 1
ATOM 654 N N . ALA A 1 77 ? 4.09 14.945 -1.501 1 95.56 77 ALA A N 1
ATOM 655 C CA . ALA A 1 77 ? 3.344 15.445 -2.656 1 95.56 77 ALA A CA 1
ATOM 656 C C . ALA A 1 77 ? 1.913 15.805 -2.271 1 95.56 77 ALA A C 1
ATOM 658 O O . ALA A 1 77 ? 1.269 16.609 -2.945 1 95.56 77 ALA A O 1
ATOM 659 N N . THR A 1 78 ? 1.368 15.133 -1.209 1 92.12 78 THR A N 1
ATOM 660 C CA . THR A 1 78 ? -0.047 15.289 -0.897 1 92.12 78 THR A CA 1
ATOM 661 C C . THR A 1 78 ? -0.229 16.062 0.411 1 92.12 78 THR A C 1
ATOM 663 O O . THR A 1 78 ? -1.336 16.5 0.729 1 92.12 78 THR A O 1
ATOM 666 N N . GLY A 1 79 ? 0.609 15.891 1.416 1 75.31 79 GLY A N 1
ATOM 667 C CA . GLY A 1 79 ? 0.538 16.531 2.719 1 75.31 79 GLY A CA 1
ATOM 668 C C . GLY A 1 79 ? 0.672 18.047 2.648 1 75.31 79 GLY A C 1
ATOM 669 O O . GLY A 1 79 ? 0.289 18.75 3.582 1 75.31 79 GLY A O 1
ATOM 670 N N . SER A 1 80 ? 1.574 18.703 1.822 1 51.75 80 SER A N 1
ATOM 671 C CA . SER A 1 80 ? 1.754 20.141 1.946 1 51.75 80 SER A CA 1
ATOM 672 C C . SER A 1 80 ? 0.426 20.875 1.804 1 51.75 80 SER A C 1
ATOM 674 O O . SER A 1 80 ? 0.386 22.109 1.84 1 51.75 80 SER A O 1
ATOM 676 N N . GLN A 1 81 ? -0.731 20.203 1.588 1 40.06 81 GLN A N 1
ATOM 677 C CA . GLN A 1 81 ? -1.768 21.219 1.549 1 40.06 81 GLN A CA 1
ATOM 678 C C . GLN A 1 81 ? -2.32 21.5 2.943 1 40.06 81 GLN A C 1
ATOM 680 O O . GLN A 1 81 ? -2.434 20.594 3.766 1 40.06 81 GLN A O 1
ATOM 685 N N . MET B 1 1 ? -7.742 -12.859 9.812 1 65.62 1 MET B N 1
ATOM 686 C CA . MET B 1 1 ? -7.648 -12.055 8.602 1 65.62 1 MET B CA 1
ATOM 687 C C . MET B 1 1 ? -8.328 -10.703 8.797 1 65.62 1 MET B C 1
ATOM 689 O O . MET B 1 1 ? -9.359 -10.609 9.461 1 65.62 1 MET B O 1
ATOM 693 N N . ILE B 1 2 ? -7.586 -9.586 8.578 1 69.12 2 ILE B N 1
ATOM 694 C CA . ILE B 1 2 ? -8.18 -8.25 8.633 1 69.12 2 ILE B CA 1
ATOM 695 C C . ILE B 1 2 ? -8.93 -7.969 7.328 1 69.12 2 ILE B C 1
ATOM 697 O O . ILE B 1 2 ? -8.32 -7.914 6.258 1 69.12 2 ILE B O 1
ATOM 701 N N . GLU B 1 3 ? -10.164 -7.766 7.586 1 75.56 3 GLU B N 1
ATOM 702 C CA . GLU B 1 3 ? -11.016 -7.598 6.41 1 75.56 3 GLU B CA 1
ATOM 703 C C . GLU B 1 3 ? -10.586 -6.387 5.59 1 75.56 3 GLU B C 1
ATOM 705 O O . GLU B 1 3 ? -10.008 -5.438 6.125 1 75.56 3 GLU B O 1
ATOM 710 N N . ASP B 1 4 ? -10.586 -6.359 4.246 1 80.56 4 ASP B N 1
ATOM 711 C CA . ASP B 1 4 ? -10.328 -5.328 3.246 1 80.56 4 ASP B CA 1
ATOM 712 C C . ASP B 1 4 ? -8.828 -5.176 2.99 1 80.56 4 ASP B C 1
ATOM 714 O O . ASP B 1 4 ? -8.422 -4.641 1.956 1 80.56 4 ASP B O 1
ATOM 718 N N . LEU B 1 5 ? -8.055 -5.531 4.043 1 85.12 5 LEU B N 1
ATOM 719 C CA . LEU B 1 5 ? -6.605 -5.41 3.912 1 85.12 5 LEU B CA 1
ATOM 720 C C . LEU B 1 5 ? -5.992 -6.723 3.432 1 85.12 5 LEU B C 1
ATOM 722 O O . LEU B 1 5 ? -5.121 -6.719 2.559 1 85.12 5 LEU B O 1
ATOM 726 N N . GLU B 1 6 ? -6.488 -7.777 3.998 1 88.12 6 GLU B N 1
ATOM 727 C CA . GLU B 1 6 ? -5.938 -9.086 3.666 1 88.12 6 GLU B CA 1
ATOM 728 C C . GLU B 1 6 ? -6.797 -9.805 2.629 1 88.12 6 GLU B C 1
ATOM 730 O O . GLU B 1 6 ? -7.91 -9.367 2.332 1 88.12 6 GLU B O 1
ATOM 735 N N . TYR B 1 7 ? -6.16 -10.789 2.061 1 90.62 7 TYR B N 1
ATOM 736 C CA . TYR B 1 7 ? -6.816 -11.648 1.084 1 90.62 7 TYR B CA 1
ATOM 737 C C . TYR B 1 7 ? -6.398 -13.109 1.271 1 90.62 7 TYR B C 1
ATOM 739 O O . TYR B 1 7 ? -5.367 -13.391 1.887 1 90.62 7 TYR B O 1
ATOM 747 N N . GLU B 1 8 ? -7.188 -14 0.754 1 90.19 8 GLU B N 1
ATOM 748 C CA . GLU B 1 8 ? -6.902 -15.43 0.896 1 90.19 8 GLU B CA 1
ATOM 749 C C . GLU B 1 8 ? -6.043 -15.938 -0.256 1 90.19 8 GLU B C 1
ATOM 751 O O . GLU B 1 8 ? -5.148 -16.766 -0.052 1 90.19 8 GLU B O 1
ATOM 756 N N . THR B 1 9 ? -6.398 -15.453 -1.486 1 91.62 9 THR B N 1
ATOM 757 C CA . THR B 1 9 ? -5.691 -15.914 -2.676 1 91.62 9 THR B CA 1
ATOM 758 C C . THR B 1 9 ? -5.25 -14.734 -3.537 1 91.62 9 THR B C 1
ATOM 760 O O . THR B 1 9 ? -6.012 -13.789 -3.738 1 91.62 9 THR B O 1
ATOM 763 N N . ASP B 1 10 ? -4.027 -14.766 -3.951 1 94.06 10 ASP B N 1
ATOM 764 C CA . ASP B 1 10 ? -3.521 -13.805 -4.926 1 94.06 10 ASP B CA 1
ATOM 765 C C . ASP B 1 10 ? -3.789 -14.273 -6.352 1 94.06 10 ASP B C 1
ATOM 767 O O . ASP B 1 10 ? -3.188 -15.242 -6.816 1 94.06 10 ASP B O 1
ATOM 771 N N . ARG B 1 11 ? -4.625 -13.586 -7.055 1 93.5 11 ARG B N 1
ATOM 772 C CA . ARG B 1 11 ? -5.012 -13.977 -8.406 1 93.5 11 ARG B CA 1
ATOM 773 C C . ARG B 1 11 ? -4.402 -13.039 -9.445 1 93.5 11 ARG B C 1
ATOM 775 O O . ARG B 1 11 ? -4.824 -13.023 -10.602 1 93.5 11 ARG B O 1
ATOM 782 N N . ARG B 1 12 ? -3.527 -12.195 -9 1 96.12 12 ARG B N 1
ATOM 783 C CA . ARG B 1 12 ? -2.873 -11.312 -9.961 1 96.12 12 ARG B CA 1
ATOM 784 C C . ARG B 1 12 ? -2.102 -12.117 -11 1 96.12 12 ARG B C 1
ATOM 786 O O . ARG B 1 12 ? -1.382 -13.055 -10.664 1 96.12 12 ARG B O 1
ATOM 793 N N . GLN B 1 13 ? -2.332 -11.758 -12.188 1 95.56 13 GLN B N 1
ATOM 794 C CA . GLN B 1 13 ? -1.568 -12.281 -13.312 1 95.56 13 GLN B CA 1
ATOM 795 C C . GLN B 1 13 ? -0.514 -11.281 -13.781 1 95.56 13 GLN B C 1
ATOM 797 O O . GLN B 1 13 ? -0.427 -10.172 -13.25 1 95.56 13 GLN B O 1
ATOM 802 N N . ASP B 1 14 ? 0.266 -11.734 -14.773 1 96.88 14 ASP B N 1
ATOM 803 C CA . ASP B 1 14 ? 1.243 -10.805 -15.328 1 96.88 14 ASP B CA 1
ATOM 804 C C . ASP B 1 14 ? 0.575 -9.508 -15.773 1 96.88 14 ASP B C 1
ATOM 806 O O . ASP B 1 14 ? -0.526 -9.523 -16.328 1 96.88 14 ASP B O 1
ATOM 810 N N . ILE B 1 15 ? 1.271 -8.438 -15.547 1 97.81 15 ILE B N 1
ATOM 811 C CA . ILE B 1 15 ? 0.716 -7.117 -15.836 1 97.81 15 ILE B CA 1
ATOM 812 C C . ILE B 1 15 ? 0.584 -6.93 -17.344 1 97.81 15 ILE B C 1
ATOM 814 O O . ILE B 1 15 ? 1.461 -7.34 -18.109 1 97.81 15 ILE B O 1
ATOM 818 N N . THR B 1 16 ? -0.466 -6.453 -17.719 1 98.06 16 THR B N 1
ATOM 819 C CA . THR B 1 16 ? -0.758 -5.984 -19.062 1 98.06 16 THR B CA 1
ATOM 820 C C . THR B 1 16 ? -1.285 -4.551 -19.031 1 98.06 16 THR B C 1
ATOM 822 O O . THR B 1 16 ? -1.562 -4.008 -17.969 1 98.06 16 THR B O 1
ATOM 825 N N . ASP B 1 17 ? -1.363 -3.945 -20.219 1 97.69 17 ASP B N 1
ATOM 826 C CA . ASP B 1 17 ? -1.938 -2.605 -20.266 1 97.69 17 ASP B CA 1
ATOM 827 C C . ASP B 1 17 ? -3.342 -2.59 -19.656 1 97.69 17 ASP B C 1
ATOM 829 O O . ASP B 1 17 ? -3.727 -1.626 -19 1 97.69 17 ASP B O 1
ATOM 833 N N . GLY B 1 18 ? -4.066 -3.654 -19.984 1 98.06 18 GLY B N 1
ATOM 834 C CA . GLY B 1 18 ? -5.406 -3.758 -19.438 1 98.06 18 GLY B CA 1
ATOM 835 C C . GLY B 1 18 ? -5.422 -3.848 -17.922 1 98.06 18 GLY B C 1
ATOM 836 O O . GLY B 1 18 ? -6.258 -3.223 -17.266 1 98.06 18 GLY B O 1
ATOM 837 N N . ARG B 1 19 ? -4.539 -4.574 -17.406 1 97.81 19 ARG B N 1
ATOM 838 C CA . ARG B 1 19 ? -4.496 -4.762 -15.969 1 97.81 19 ARG B CA 1
ATOM 839 C C . ARG B 1 19 ? -3.947 -3.521 -15.273 1 97.81 19 ARG B C 1
ATOM 841 O O . ARG B 1 19 ? -4.363 -3.193 -14.156 1 97.81 19 ARG B O 1
ATOM 848 N N . ARG B 1 20 ? -3.025 -2.781 -15.938 1 98.44 20 ARG B N 1
ATOM 849 C CA . ARG B 1 20 ? -2.613 -1.471 -15.445 1 98.44 20 ARG B CA 1
ATOM 850 C C . ARG B 1 20 ? -3.807 -0.531 -15.328 1 98.44 20 ARG B C 1
ATOM 852 O O . ARG B 1 20 ? -3.947 0.178 -14.328 1 98.44 20 ARG B O 1
ATOM 859 N N . ARG B 1 21 ? -4.59 -0.573 -16.375 1 98.19 21 ARG B N 1
ATOM 860 C CA . ARG B 1 21 ? -5.789 0.259 -16.359 1 98.19 21 ARG B CA 1
ATOM 861 C C . ARG B 1 21 ? -6.738 -0.166 -15.242 1 98.19 21 ARG B C 1
ATOM 863 O O . ARG B 1 21 ? -7.375 0.677 -14.609 1 98.19 21 ARG B O 1
ATOM 870 N N . ASN B 1 22 ? -6.875 -1.455 -15.031 1 97.94 22 ASN B N 1
ATOM 871 C CA . ASN B 1 22 ? -7.734 -1.973 -13.969 1 97.94 22 ASN B CA 1
ATOM 872 C C . ASN B 1 22 ? -7.273 -1.496 -12.594 1 97.94 22 ASN B C 1
ATOM 874 O O . ASN B 1 22 ? -8.094 -1.132 -11.75 1 97.94 22 ASN B O 1
ATOM 878 N N . PHE B 1 23 ? -6.004 -1.525 -12.406 1 98.38 23 PHE B N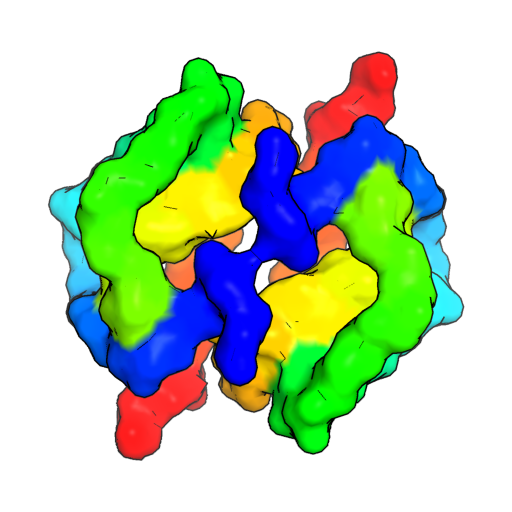 1
ATOM 879 C CA . PHE B 1 23 ? -5.434 -1.011 -11.17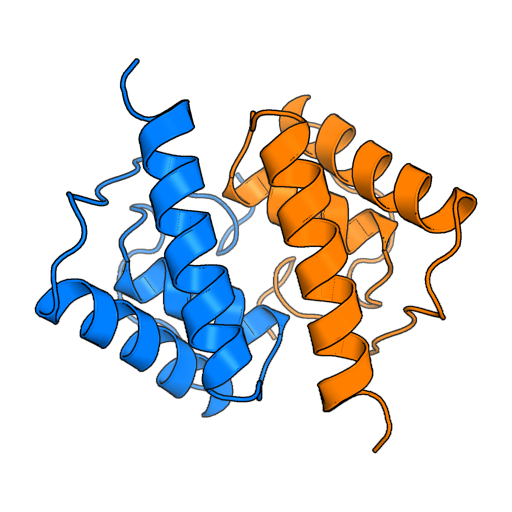2 1 98.38 23 PHE B CA 1
ATOM 880 C C . PHE B 1 23 ? -5.793 0.458 -10.977 1 98.38 23 PHE B C 1
ATOM 882 O O . PHE B 1 23 ? -6.266 0.852 -9.906 1 98.38 23 PHE B O 1
ATOM 889 N N . LYS B 1 24 ? -5.598 1.214 -11.992 1 98.38 24 LYS B N 1
ATOM 890 C CA . LYS B 1 24 ? -5.863 2.646 -11.93 1 98.38 24 LYS B CA 1
ATOM 891 C C . LYS B 1 24 ? -7.348 2.92 -11.688 1 98.38 24 LYS B C 1
ATOM 893 O O . LYS B 1 24 ? -7.703 3.848 -10.961 1 98.38 24 LYS B O 1
ATOM 898 N N . GLN B 1 25 ? -8.156 2.137 -12.328 1 97.81 25 GLN B N 1
ATOM 899 C CA . GLN B 1 25 ? -9.594 2.268 -12.133 1 97.81 25 GLN B CA 1
ATOM 900 C C . GLN B 1 25 ? -9.984 1.975 -10.68 1 97.81 25 GLN B C 1
ATOM 902 O O . GLN B 1 25 ? -10.82 2.67 -10.102 1 97.81 25 GLN B O 1
ATOM 907 N N . GLY B 1 26 ? -9.469 0.924 -10.148 1 96.94 26 GLY B N 1
ATOM 908 C CA . GLY B 1 26 ? -9.703 0.643 -8.742 1 96.94 26 GLY B CA 1
ATOM 909 C C . GLY B 1 26 ? -9.336 1.8 -7.828 1 96.94 26 GLY B C 1
ATOM 910 O O . GLY B 1 26 ? -10.102 2.16 -6.934 1 96.94 26 GLY B O 1
ATOM 911 N N . TRP B 1 27 ? -8.156 2.393 -8.109 1 97.94 27 TRP B N 1
ATOM 912 C CA . TRP B 1 27 ? -7.711 3.545 -7.336 1 97.94 27 TRP B CA 1
ATOM 913 C C . TRP B 1 27 ? -8.703 4.699 -7.453 1 97.94 27 TRP B C 1
ATOM 915 O O . TRP B 1 27 ? -9.078 5.305 -6.449 1 97.94 27 TRP B O 1
ATOM 925 N N . THR B 1 28 ? -9.109 5.012 -8.656 1 97.75 28 THR B N 1
ATOM 926 C CA . THR B 1 28 ? -10.047 6.102 -8.906 1 97.75 28 THR B CA 1
ATOM 927 C C . THR B 1 28 ? -11.352 5.883 -8.148 1 97.75 28 THR B C 1
ATOM 929 O O . THR B 1 28 ? -11.867 6.809 -7.516 1 97.75 28 THR B O 1
ATOM 932 N N . ARG B 1 29 ? -11.852 4.703 -8.141 1 96.25 29 ARG B N 1
ATOM 933 C CA . ARG B 1 29 ? -13.086 4.379 -7.434 1 96.25 29 ARG B CA 1
ATOM 934 C C . ARG B 1 29 ? -12.93 4.598 -5.934 1 96.25 29 ARG B C 1
ATOM 936 O O . ARG B 1 29 ? -13.844 5.094 -5.273 1 96.25 29 ARG B O 1
ATOM 943 N N . ALA B 1 30 ? -11.805 4.176 -5.441 1 95.31 30 ALA B N 1
ATOM 944 C CA . ALA B 1 30 ? -11.523 4.375 -4.02 1 95.31 30 ALA B CA 1
ATOM 945 C C . ALA B 1 30 ? -11.555 5.855 -3.656 1 95.31 30 ALA B C 1
ATOM 947 O O . ALA B 1 30 ? -12.18 6.246 -2.668 1 95.31 30 ALA B O 1
ATOM 948 N N . VAL B 1 31 ? -10.875 6.695 -4.438 1 95.62 31 VAL B N 1
ATOM 949 C CA . VAL B 1 31 ? -10.75 8.125 -4.176 1 95.62 31 VAL B CA 1
ATOM 950 C C . VAL B 1 31 ? -12.117 8.797 -4.289 1 95.62 31 VAL B C 1
ATOM 952 O O . VAL B 1 31 ? -12.414 9.742 -3.557 1 95.62 31 VAL B O 1
ATOM 955 N N . GLU B 1 32 ? -12.938 8.242 -5.145 1 96.12 32 GLU B N 1
ATOM 956 C CA . GLU B 1 32 ? -14.281 8.78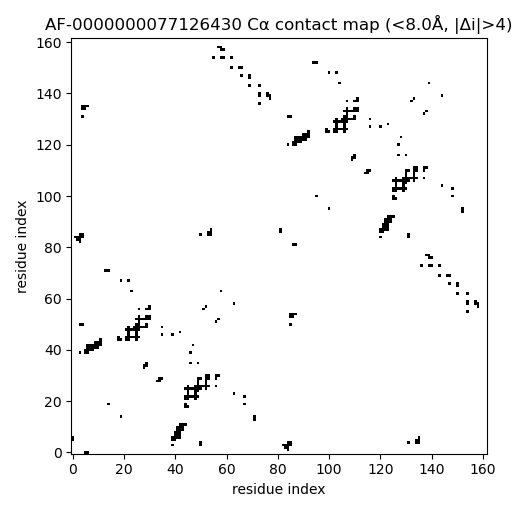1 -5.332 1 96.12 32 GLU B CA 1
ATOM 957 C C . GLU B 1 32 ? -15.219 8.32 -4.223 1 96.12 32 GLU B C 1
ATOM 959 O O . GLU B 1 32 ? -16.391 8.688 -4.207 1 96.12 32 GLU B O 1
ATOM 964 N N . GLY B 1 33 ? -14.703 7.461 -3.363 1 92.38 33 GLY B N 1
ATOM 965 C CA . GLY B 1 33 ? -15.484 7.062 -2.199 1 92.38 33 GLY B CA 1
ATOM 966 C C . GLY B 1 33 ? -16.344 5.84 -2.445 1 92.38 33 GLY B C 1
ATOM 967 O O . GLY B 1 33 ? -17.203 5.5 -1.627 1 92.38 33 GLY B O 1
ATOM 968 N N . GLN B 1 34 ? -16.078 5.137 -3.494 1 91.56 34 GLN B N 1
ATOM 969 C CA . GLN B 1 34 ? -16.891 3.967 -3.814 1 91.56 34 GLN B CA 1
ATOM 970 C C . GLN B 1 34 ? -16.453 2.758 -2.99 1 91.56 34 GLN B C 1
ATOM 972 O O . GLN B 1 34 ? -15.258 2.518 -2.809 1 91.56 34 GLN B O 1
ATOM 977 N N . GLU B 1 35 ? -17.438 2.086 -2.514 1 88.19 35 GLU B N 1
ATOM 978 C CA . GLU B 1 35 ? -17.172 0.81 -1.858 1 88.19 35 GLU B CA 1
ATOM 979 C C . GLU B 1 35 ? -16.844 -0.276 -2.881 1 88.19 35 GLU B C 1
ATOM 981 O O . GLU B 1 35 ? -17.281 -0.206 -4.031 1 88.19 35 GLU B O 1
ATOM 986 N N . TYR B 1 36 ? -16.062 -1.137 -2.416 1 85.31 36 TYR B N 1
ATOM 987 C CA . TYR B 1 36 ? -15.781 -2.227 -3.344 1 85.31 36 TYR B CA 1
ATOM 988 C C . TYR B 1 36 ? -16.906 -3.262 -3.328 1 85.31 36 TYR B C 1
ATOM 990 O O . TYR B 1 36 ? -17.266 -3.771 -2.266 1 85.31 36 TYR B O 1
ATOM 998 N N . GLN B 1 37 ? -17.359 -3.539 -4.395 1 75.69 37 GLN B N 1
ATOM 999 C CA . GLN B 1 37 ? -18.562 -4.355 -4.5 1 75.69 37 GLN B CA 1
ATOM 1000 C C . GLN B 1 37 ? -18.203 -5.836 -4.625 1 75.69 37 GLN B C 1
ATOM 1002 O O . GLN B 1 37 ? -19 -6.703 -4.238 1 75.69 37 GLN B O 1
ATOM 1007 N N . ASP B 1 38 ? -17.109 -6.109 -5.145 1 73.38 38 ASP B N 1
ATOM 1008 C CA . ASP B 1 38 ? -16.766 -7.504 -5.402 1 73.38 38 ASP B CA 1
ATOM 1009 C C . ASP B 1 38 ? -16.047 -8.125 -4.203 1 73.38 38 ASP B C 1
ATOM 1011 O O . ASP B 1 38 ? -16.062 -7.559 -3.107 1 73.38 38 ASP B O 1
ATOM 1015 N N . VAL B 1 39 ? -15.602 -9.289 -4.367 1 70.94 39 VAL B N 1
ATOM 1016 C CA . VAL B 1 39 ? -14.977 -10.102 -3.334 1 70.94 39 VAL B CA 1
ATOM 1017 C C . VAL B 1 39 ? -13.555 -9.609 -3.068 1 70.94 39 VAL B C 1
ATOM 1019 O O . VAL B 1 39 ? -12.766 -9.445 -4 1 70.94 39 VAL B O 1
ATOM 1022 N N . LEU B 1 40 ? -13.281 -9.336 -1.894 1 85.81 40 LEU B N 1
ATOM 1023 C CA . LEU B 1 40 ? -11.961 -8.859 -1.5 1 85.81 40 LEU B CA 1
ATOM 1024 C C . LEU B 1 40 ? -11.094 -10 -0.991 1 85.81 40 LEU B C 1
ATOM 1026 O O . LEU B 1 40 ? -9.906 -9.805 -0.704 1 85.81 40 LEU B O 1
ATOM 1030 N N . GLU B 1 41 ? -11.641 -11.203 -1.108 1 88.12 41 GLU B N 1
ATOM 1031 C CA . GLU B 1 41 ? -10.898 -12.375 -0.64 1 88.12 41 GLU B CA 1
ATOM 1032 C C . GLU B 1 41 ? -9.82 -12.781 -1.639 1 88.12 41 GLU B C 1
ATOM 1034 O O . GLU B 1 41 ? -8.891 -13.516 -1.292 1 88.12 41 GLU B O 1
ATOM 1039 N N . GLU B 1 42 ? -10.008 -12.344 -2.881 1 90.56 42 GLU B N 1
ATOM 1040 C CA . GLU B 1 42 ? -9 -12.562 -3.916 1 90.56 42 GLU B CA 1
ATOM 1041 C C . GLU B 1 42 ? -8.312 -11.258 -4.297 1 90.56 42 GLU B C 1
ATOM 1043 O O . GLU B 1 42 ? -8.977 -10.258 -4.578 1 90.56 42 GLU B O 1
ATOM 1048 N N . LEU B 1 43 ? -7.051 -11.328 -4.32 1 94.88 43 LEU B N 1
ATOM 1049 C CA . LEU B 1 43 ? -6.305 -10.141 -4.711 1 94.88 43 LEU B CA 1
ATOM 1050 C C . LEU B 1 43 ? -6.203 -10.039 -6.23 1 94.88 43 LEU B C 1
ATOM 1052 O O . LEU B 1 43 ? -5.719 -10.961 -6.887 1 94.88 43 LEU B O 1
ATOM 1056 N N . THR B 1 44 ? -6.734 -9.047 -6.766 1 95.25 44 THR B N 1
ATOM 1057 C CA . THR B 1 44 ? -6.605 -8.695 -8.172 1 95.25 44 THR B CA 1
ATOM 1058 C C . THR B 1 44 ? -5.953 -7.324 -8.336 1 95.25 44 THR B C 1
ATOM 1060 O O . THR B 1 44 ? -5.809 -6.582 -7.359 1 95.25 44 THR B O 1
ATOM 1063 N N . TRP B 1 45 ? -5.562 -7.031 -9.508 1 97.19 45 TRP B N 1
ATOM 1064 C CA . TRP B 1 45 ? -4.988 -5.711 -9.742 1 97.19 45 TRP B CA 1
ATOM 1065 C C . TRP B 1 45 ? -6 -4.613 -9.414 1 97.19 45 TRP B C 1
ATOM 1067 O O . TRP B 1 45 ? -5.637 -3.57 -8.867 1 97.19 45 TRP B O 1
ATOM 1077 N N . ASN B 1 46 ? -7.25 -4.871 -9.766 1 96.81 46 ASN B N 1
ATOM 1078 C CA . ASN B 1 46 ? -8.281 -3.867 -9.531 1 96.81 46 ASN B CA 1
ATOM 1079 C C . ASN B 1 46 ? -8.484 -3.604 -8.039 1 96.81 46 ASN B C 1
ATOM 1081 O O . ASN B 1 46 ? -8.508 -2.451 -7.605 1 96.81 46 ASN B O 1
ATOM 1085 N N . ASN B 1 47 ? -8.625 -4.617 -7.258 1 95.31 47 ASN B N 1
ATOM 1086 C CA . ASN B 1 47 ? -8.914 -4.344 -5.855 1 95.31 47 ASN B CA 1
ATOM 1087 C C . ASN B 1 47 ? -7.66 -3.926 -5.094 1 95.31 47 ASN B C 1
ATOM 1089 O O . ASN B 1 47 ? -7.75 -3.312 -4.031 1 95.31 47 ASN B O 1
ATOM 1093 N N . LEU B 1 48 ? -6.449 -4.344 -5.691 1 96.75 48 LEU B N 1
ATOM 1094 C CA . LEU B 1 48 ? -5.227 -3.775 -5.137 1 96.75 48 LEU B CA 1
ATOM 1095 C C . LEU B 1 48 ? -5.203 -2.262 -5.316 1 96.75 48 LEU B C 1
ATOM 1097 O O . LEU B 1 48 ? -4.895 -1.524 -4.379 1 96.75 48 LEU B O 1
ATOM 1101 N N . GLY B 1 49 ? -5.539 -1.829 -6.559 1 97.56 49 GLY B N 1
ATOM 1102 C CA . GLY B 1 49 ? -5.66 -0.397 -6.781 1 97.56 49 GLY B CA 1
ATOM 1103 C C . GLY B 1 49 ? -6.641 0.274 -5.84 1 97.56 49 GLY B C 1
ATOM 1104 O O . GLY B 1 49 ? -6.367 1.356 -5.316 1 97.56 49 GLY B O 1
ATOM 1105 N N . TRP B 1 50 ? -7.699 -0.329 -5.621 1 96.5 50 TRP B N 1
ATOM 1106 C CA . TRP B 1 50 ? -8.719 0.21 -4.73 1 96.5 50 TRP B CA 1
ATOM 1107 C C . TRP B 1 50 ? -8.195 0.321 -3.303 1 96.5 50 TRP B C 1
ATOM 1109 O O . TRP B 1 50 ? -8.367 1.355 -2.652 1 96.5 50 TRP B O 1
ATOM 1119 N N . ARG B 1 51 ? -7.551 -0.737 -2.816 1 95.56 51 ARG B N 1
ATOM 1120 C CA . ARG B 1 51 ? -7.004 -0.753 -1.463 1 95.56 51 ARG B CA 1
ATOM 1121 C C . ARG B 1 51 ? -5.996 0.374 -1.265 1 95.56 51 ARG B C 1
ATOM 1123 O O . ARG B 1 51 ? -6.059 1.099 -0.268 1 95.56 51 ARG B O 1
ATOM 1130 N N . LEU B 1 52 ? -5.078 0.483 -2.205 1 97.25 52 LEU B N 1
ATOM 1131 C CA . LEU B 1 52 ? -4.059 1.52 -2.09 1 97.25 52 LEU B CA 1
ATOM 1132 C C . LEU B 1 52 ? -4.672 2.906 -2.264 1 97.25 52 LEU B C 1
ATOM 1134 O O . LEU B 1 52 ? -4.254 3.859 -1.604 1 97.25 52 LEU B O 1
ATOM 1138 N N . GLY B 1 53 ? -5.684 3.025 -3.107 1 96.56 53 GLY B N 1
ATOM 1139 C CA . GLY B 1 53 ? -6.402 4.281 -3.248 1 96.56 53 GLY B CA 1
ATOM 1140 C C . GLY B 1 53 ? -7.129 4.699 -1.983 1 96.56 53 GLY B C 1
ATOM 1141 O O . GLY B 1 53 ? -7.191 5.887 -1.662 1 96.56 53 GLY B O 1
ATOM 1142 N N . LYS B 1 54 ? -7.68 3.723 -1.293 1 94 54 LYS B N 1
ATOM 1143 C CA . LYS B 1 54 ? -8.336 4.004 -0.02 1 94 54 LYS B CA 1
ATOM 1144 C C . LYS B 1 54 ? -7.336 4.492 1.021 1 94 54 LYS B C 1
ATOM 1146 O O . LYS B 1 54 ? -7.648 5.363 1.833 1 94 54 LYS B O 1
ATOM 1151 N N . MET B 1 55 ? -6.137 3.969 0.942 1 94.19 55 MET B N 1
ATOM 1152 C CA . MET B 1 55 ? -5.105 4.27 1.933 1 94.19 55 MET B CA 1
ATOM 1153 C C . MET B 1 55 ? -4.449 5.613 1.643 1 94.19 55 MET B C 1
ATOM 1155 O O . MET B 1 55 ? -4.211 6.402 2.559 1 94.19 55 MET B O 1
ATOM 1159 N N . PHE B 1 56 ? -4.215 5.922 0.385 1 96.25 56 PHE B N 1
ATOM 1160 C CA . PHE B 1 56 ? -3.348 7.051 0.069 1 96.25 56 PHE B CA 1
ATOM 1161 C C . PHE B 1 56 ? -4.148 8.195 -0.551 1 96.25 56 PHE B C 1
ATOM 1163 O O . PHE B 1 56 ? -3.674 9.328 -0.606 1 96.25 56 PHE B O 1
ATOM 1170 N N . GLY B 1 57 ? -5.379 7.82 -1.051 1 95 57 GLY B N 1
ATOM 1171 C CA . GLY B 1 57 ? -6.23 8.867 -1.594 1 95 57 GLY B CA 1
ATOM 1172 C C . GLY B 1 57 ? -5.699 9.461 -2.887 1 95 57 GLY B C 1
ATOM 1173 O O . GLY B 1 57 ? -5.066 8.758 -3.682 1 95 57 GLY B O 1
ATOM 1174 N N . GLU B 1 58 ? -6.043 10.719 -3.092 1 95.62 58 GLU B N 1
ATOM 1175 C CA . GLU B 1 58 ? -5.539 11.398 -4.285 1 95.62 58 GLU B CA 1
ATOM 1176 C C . GLU B 1 58 ? -4.016 11.445 -4.293 1 95.62 58 GLU B C 1
ATOM 1178 O O . GLU B 1 58 ? -3.395 11.867 -3.316 1 95.62 58 GLU B O 1
ATOM 1183 N N . THR B 1 59 ? -3.492 10.969 -5.293 1 97.31 59 THR B N 1
ATOM 1184 C CA . THR B 1 59 ? -2.053 10.859 -5.508 1 97.31 59 THR B CA 1
ATOM 1185 C C . THR B 1 59 ? -1.693 11.211 -6.949 1 97.31 59 THR B C 1
ATOM 1187 O O . THR B 1 59 ? -2.408 10.836 -7.883 1 97.31 59 THR B O 1
ATOM 1190 N N . PRO B 1 60 ? -0.63 11.977 -7.137 1 97.19 60 PRO B N 1
ATOM 1191 C CA . PRO B 1 60 ? -0.221 12.312 -8.5 1 97.19 60 PRO B CA 1
ATOM 1192 C C . PRO B 1 60 ? -0.054 11.086 -9.391 1 97.19 60 PRO B C 1
ATOM 1194 O O . PRO B 1 60 ? 0.379 10.031 -8.922 1 97.19 60 PRO B O 1
ATOM 1197 N N . ASP B 1 61 ? -0.314 11.234 -10.672 1 96.06 61 ASP B N 1
ATOM 1198 C CA . ASP B 1 61 ? -0.323 10.141 -11.633 1 96.06 61 ASP B CA 1
ATOM 1199 C C . ASP B 1 61 ? 1.026 9.422 -11.672 1 96.06 61 ASP B C 1
ATOM 1201 O O . ASP B 1 61 ? 1.082 8.195 -11.75 1 96.06 61 ASP B O 1
ATOM 1205 N N . ASP B 1 62 ? 2.066 10.203 -11.672 1 97.44 62 ASP B N 1
ATOM 1206 C CA . ASP B 1 62 ? 3.391 9.594 -11.766 1 97.44 62 ASP B CA 1
ATOM 1207 C C . ASP B 1 62 ? 3.662 8.695 -10.562 1 97.44 62 ASP B C 1
ATOM 1209 O O . ASP B 1 62 ? 4.242 7.617 -10.703 1 97.44 62 ASP B O 1
ATOM 1213 N N . LEU B 1 63 ? 3.182 9.117 -9.406 1 98.25 63 LEU B N 1
ATOM 1214 C CA . LEU B 1 63 ? 3.379 8.305 -8.211 1 98.25 63 LEU B CA 1
ATOM 1215 C C . LEU B 1 63 ? 2.48 7.07 -8.234 1 98.25 63 LEU B C 1
ATOM 1217 O O . LEU B 1 63 ? 2.863 6.012 -7.738 1 98.25 63 LEU B O 1
ATOM 1221 N N . ARG B 1 64 ? 1.287 7.191 -8.789 1 98.38 64 ARG B N 1
ATOM 1222 C CA . ARG B 1 64 ? 0.424 6.023 -8.945 1 98.38 64 ARG B CA 1
ATOM 1223 C C . ARG B 1 64 ? 1.047 5 -9.883 1 98.38 64 ARG B C 1
ATOM 1225 O O . ARG B 1 64 ? 0.989 3.797 -9.633 1 98.38 64 ARG B O 1
ATOM 1232 N N . GLU B 1 65 ? 1.676 5.492 -10.938 1 98.31 65 GLU B N 1
ATOM 1233 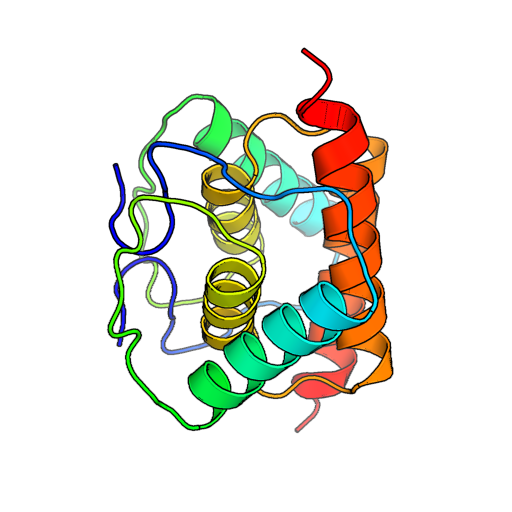C CA . GLU B 1 65 ? 2.361 4.594 -11.859 1 98.31 65 GLU B CA 1
ATOM 1234 C C . GLU B 1 65 ? 3.549 3.914 -11.188 1 98.31 65 GLU B C 1
ATOM 1236 O O . GLU B 1 65 ? 3.787 2.723 -11.398 1 98.31 65 GLU B O 1
ATOM 1241 N N . GLU B 1 66 ? 4.262 4.676 -10.414 1 98.62 66 GLU B N 1
ATOM 1242 C CA . GLU B 1 66 ? 5.441 4.141 -9.734 1 98.62 66 GLU B CA 1
ATOM 1243 C C . GLU B 1 66 ? 5.062 3.025 -8.766 1 98.62 66 GLU B C 1
ATOM 1245 O O . GLU B 1 66 ? 5.727 1.988 -8.719 1 98.62 66 GLU B O 1
ATOM 1250 N N . ILE B 1 67 ? 3.994 3.225 -8 1 98.81 67 ILE B N 1
ATOM 1251 C CA . ILE B 1 67 ? 3.646 2.184 -7.043 1 98.81 67 ILE B CA 1
ATOM 1252 C C . ILE B 1 67 ? 3.08 0.97 -7.777 1 98.81 67 ILE B C 1
ATOM 1254 O O . ILE B 1 67 ? 3.268 -0.169 -7.344 1 98.81 67 ILE B O 1
ATOM 1258 N N . LEU B 1 68 ? 2.412 1.179 -8.852 1 98.75 68 LEU B N 1
ATOM 1259 C CA . LEU B 1 68 ? 1.985 0.039 -9.656 1 98.75 68 LEU B CA 1
ATOM 1260 C C . LEU B 1 68 ? 3.186 -0.776 -10.125 1 98.75 68 LEU B C 1
ATOM 1262 O O . LEU B 1 68 ? 3.184 -2.006 -10.031 1 98.75 68 LEU B O 1
ATOM 1266 N N . ASP B 1 69 ? 4.184 -0.121 -10.68 1 98.62 69 ASP B N 1
ATOM 1267 C CA . ASP B 1 69 ? 5.398 -0.813 -11.094 1 98.62 69 ASP B CA 1
ATOM 1268 C C . ASP B 1 69 ? 6.043 -1.551 -9.922 1 98.62 69 ASP B C 1
ATOM 1270 O O . ASP B 1 69 ? 6.539 -2.668 -10.086 1 98.62 69 ASP B O 1
ATOM 1274 N N . TRP B 1 70 ? 6.051 -0.949 -8.789 1 98.62 70 TRP B N 1
ATOM 1275 C CA . TRP B 1 70 ? 6.562 -1.604 -7.59 1 98.62 70 TRP B CA 1
ATOM 1276 C C . TRP B 1 70 ? 5.77 -2.871 -7.281 1 98.62 70 TRP B C 1
ATOM 1278 O O . TRP B 1 70 ? 6.348 -3.908 -6.949 1 98.62 70 TRP B O 1
ATOM 1288 N N . CYS B 1 71 ? 4.426 -2.77 -7.34 1 98.38 71 CYS B N 1
ATOM 1289 C CA . CYS B 1 71 ? 3.572 -3.92 -7.074 1 98.38 71 CYS B CA 1
ATOM 1290 C C . CYS B 1 71 ? 3.881 -5.062 -8.031 1 98.38 71 CYS B C 1
ATOM 1292 O O . CYS B 1 71 ? 3.846 -6.23 -7.645 1 98.38 71 CYS B O 1
ATOM 1294 N N . VAL B 1 72 ? 4.172 -4.664 -9.266 1 98.19 72 VAL B N 1
ATOM 1295 C CA . VAL B 1 72 ? 4.547 -5.66 -10.258 1 98.19 72 VAL B CA 1
ATOM 1296 C C . VAL B 1 72 ? 5.844 -6.348 -9.844 1 98.19 72 VAL B C 1
ATOM 1298 O O . VAL B 1 72 ? 5.938 -7.574 -9.852 1 98.19 72 VAL B O 1
ATOM 1301 N N . GLU B 1 73 ? 6.824 -5.586 -9.516 1 97.88 73 GLU B N 1
ATOM 1302 C CA . GLU B 1 73 ? 8.109 -6.133 -9.086 1 97.88 73 GLU B CA 1
ATOM 1303 C C . GLU B 1 73 ? 7.953 -6.992 -7.836 1 97.88 73 GLU B C 1
ATOM 1305 O O . GLU B 1 73 ? 8.562 -8.062 -7.73 1 97.88 73 GLU B O 1
ATOM 1310 N N . GLN B 1 74 ? 7.16 -6.531 -6.883 1 97.81 74 GLN B N 1
ATOM 1311 C CA . GLN B 1 74 ? 6.906 -7.258 -5.645 1 97.81 74 GLN B CA 1
ATOM 1312 C C . GLN B 1 74 ? 6.262 -8.609 -5.926 1 97.81 74 GLN B C 1
ATOM 1314 O O . GLN B 1 74 ? 6.668 -9.625 -5.355 1 97.81 74 GLN B O 1
ATOM 1319 N N . ARG B 1 75 ? 5.254 -8.602 -6.777 1 96.5 75 ARG B N 1
ATOM 1320 C CA . ARG B 1 75 ? 4.609 -9.859 -7.148 1 96.5 75 ARG B CA 1
ATOM 1321 C C . ARG B 1 75 ? 5.605 -10.82 -7.793 1 96.5 75 ARG B C 1
ATOM 1323 O O . ARG B 1 75 ? 5.613 -12.008 -7.48 1 96.5 75 ARG B O 1
ATOM 1330 N N . ASN B 1 76 ? 6.379 -10.297 -8.719 1 96.12 76 ASN B N 1
ATOM 1331 C CA . ASN B 1 76 ? 7.355 -11.125 -9.406 1 96.12 76 ASN B CA 1
ATOM 1332 C C . ASN B 1 76 ? 8.383 -11.703 -8.445 1 96.12 76 ASN B C 1
ATOM 1334 O O . ASN B 1 76 ? 8.852 -12.828 -8.625 1 96.12 76 ASN B O 1
ATOM 1338 N N . ALA B 1 77 ? 8.727 -10.914 -7.496 1 95.56 77 ALA B N 1
ATOM 1339 C CA . ALA B 1 77 ? 9.758 -11.312 -6.539 1 95.56 77 ALA B CA 1
ATOM 1340 C C . ALA B 1 77 ? 9.219 -12.352 -5.555 1 95.56 77 ALA B C 1
ATOM 1342 O O . ALA B 1 77 ? 9.984 -13.125 -4.977 1 95.56 77 ALA B O 1
ATOM 1343 N N . THR B 1 78 ? 7.871 -12.305 -5.293 1 92.31 78 THR B N 1
ATOM 1344 C CA . THR B 1 78 ? 7.312 -13.133 -4.23 1 92.31 78 THR B CA 1
ATOM 1345 C C . THR B 1 78 ? 6.453 -14.25 -4.816 1 92.31 78 THR B C 1
ATOM 1347 O O . THR B 1 78 ? 6.102 -15.203 -4.113 1 92.31 78 THR B O 1
ATOM 1350 N N . GLY B 1 79 ? 5.703 -14.047 -5.883 1 75.31 79 GLY B N 1
ATOM 1351 C CA . GLY B 1 79 ? 4.816 -15.008 -6.527 1 75.31 79 GLY B CA 1
ATOM 1352 C C . GLY B 1 79 ? 5.543 -16.219 -7.066 1 75.31 79 GLY B C 1
ATOM 1353 O O . GLY B 1 79 ? 4.93 -17.266 -7.305 1 75.31 79 GLY B O 1
ATOM 1354 N N . SER B 1 80 ? 6.77 -16.172 -7.73 1 52.12 80 SER B N 1
ATOM 1355 C CA . SER B 1 80 ? 7.309 -17.375 -8.352 1 52.12 80 SER B CA 1
ATOM 1356 C C . SER B 1 80 ? 7.418 -18.516 -7.344 1 52.12 80 SER B C 1
ATOM 1358 O O . SER B 1 80 ? 7.906 -19.594 -7.676 1 52.12 80 SER B O 1
ATOM 1360 N N . GLN B 1 81 ? 7.016 -18.344 -6.047 1 40.16 81 GLN B 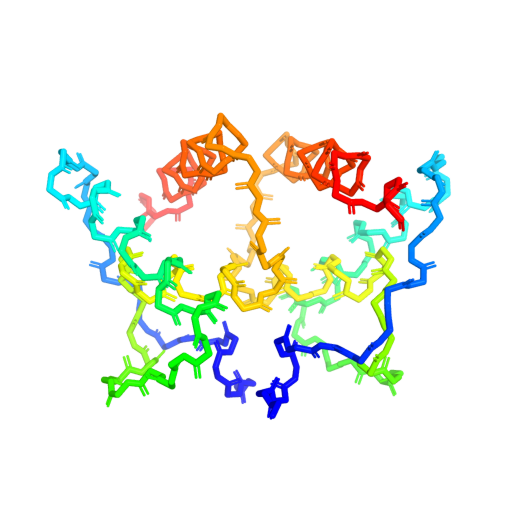N 1
ATOM 1361 C CA . GLN B 1 81 ? 7.227 -19.641 -5.41 1 40.16 81 GLN B CA 1
ATOM 1362 C C . GLN B 1 81 ? 5.988 -20.531 -5.539 1 40.16 81 GLN B C 1
ATOM 1364 O O . GLN B 1 81 ? 4.859 -20.031 -5.496 1 40.16 81 GLN B O 1
#

Radius of gyration: 14.51 Å; Cα contacts (8 Å, |Δi|>4): 222; chains: 2; bounding box: 35×41×39 Å

Foldseek 3Di:
DPPLVDAQEEPEDQDDPVLLVLLCQLLVCLLVPHDDDDDSNYDGSNSNSVSVSVVPHDDDPVVSVVVSVVVNVVCVVPVPD/DDPLVDAQEEPEDQDDPVLLVLLCQLLVCLLVPHDDDDDSNYDGSNSNSVSVSVVPHDDDPVVSVVVSVVVNVVCVVPVVD

Organism: Haloquadratum walsbyi (strain DSM 16790 / HBSQ001) (NCBI:txid362976)

Sequence (162 aa):
MIEDLEYETDRRQDITDGRRRNFKQGWTRAVEGQEYQDVLEELTWNNLGWRLGKMFGETPDDLREEILDWCVEQRNATGSQMIEDLEYETDRRQDITDGRRRNFKQGWTRAVEGQEYQDVLEELTWNNLGWRLGKMFGETPDDLREEILDWCVEQRNATGSQ

Solvent-accessible surface area (backbone atoms only — not comparable to full-atom values): 9002 Å² total; per-residue (Å²): 132,55,68,79,52,34,58,79,41,81,64,61,67,85,84,41,74,68,45,50,49,35,17,51,49,22,21,52,39,22,55,72,66,50,77,79,84,68,73,55,48,48,36,34,48,32,58,49,20,20,47,52,12,50,56,61,39,75,64,59,67,70,58,52,50,49,51,51,54,47,52,50,52,50,44,62,74,54,55,80,111,131,55,68,80,53,32,59,81,43,80,64,59,67,84,84,42,75,68,45,51,50,34,18,52,49,23,20,51,38,22,54,72,65,49,76,80,82,68,75,55,48,46,37,34,47,32,60,48,21,20,47,52,13,50,54,63,40,80,65,59,68,70,59,52,51,50,51,49,52,47,52,50,51,50,43,62,74,54,55,80,110